Protein AF-A0A354FN36-F1 (afdb_monomer)

Structure (mmCIF, N/CA/C/O backbone):
data_AF-A0A354FN36-F1
#
_entry.id   AF-A0A354FN36-F1
#
loop_
_atom_site.group_PDB
_atom_site.id
_atom_site.type_symbol
_atom_site.label_atom_id
_atom_site.label_alt_id
_atom_site.label_comp_id
_atom_site.label_asym_id
_atom_site.label_entity_id
_atom_site.label_seq_id
_atom_site.pdbx_PDB_ins_code
_atom_site.Cartn_x
_atom_site.Cartn_y
_atom_site.Cartn_z
_atom_site.occupancy
_atom_site.B_iso_or_equiv
_atom_site.auth_seq_id
_atom_site.auth_comp_id
_atom_site.auth_asym_id
_atom_site.auth_atom_id
_atom_site.pdbx_PDB_model_num
ATOM 1 N N . ALA A 1 1 ? 7.757 -27.276 -6.627 1.00 85.56 1 ALA A N 1
ATOM 2 C CA . ALA A 1 1 ? 8.085 -25.846 -6.837 1.00 85.56 1 ALA A CA 1
ATOM 3 C C . ALA A 1 1 ? 7.088 -24.921 -6.130 1.00 85.56 1 ALA A C 1
ATOM 5 O O . ALA A 1 1 ? 7.433 -24.417 -5.073 1.00 85.56 1 ALA A O 1
ATOM 6 N N . PHE A 1 2 ? 5.857 -24.723 -6.632 1.00 94.12 2 PHE A N 1
ATOM 7 C CA . PHE A 1 2 ? 4.863 -23.873 -5.944 1.00 94.12 2 PHE A CA 1
ATOM 8 C C . PHE A 1 2 ? 4.360 -24.476 -4.624 1.00 94.12 2 PHE A C 1
ATOM 10 O O . PHE A 1 2 ? 4.361 -23.793 -3.610 1.00 94.12 2 PHE A O 1
ATOM 17 N N . ALA A 1 3 ? 3.989 -25.762 -4.618 1.00 96.44 3 ALA A N 1
ATOM 18 C CA . ALA A 1 3 ? 3.507 -26.437 -3.410 1.00 96.44 3 ALA A CA 1
ATOM 19 C C . ALA A 1 3 ? 4.526 -26.378 -2.257 1.00 96.44 3 ALA A C 1
ATOM 21 O O . ALA A 1 3 ? 4.152 -26.105 -1.121 1.00 96.44 3 ALA A O 1
ATOM 22 N N . ASP A 1 4 ? 5.815 -26.556 -2.558 1.00 97.25 4 ASP A N 1
ATOM 23 C CA . ASP A 1 4 ? 6.883 -26.488 -1.554 1.00 97.25 4 ASP A CA 1
ATOM 24 C C . ASP A 1 4 ? 7.043 -25.067 -0.992 1.00 97.25 4 ASP A C 1
ATOM 26 O O . ASP A 1 4 ? 7.193 -24.895 0.218 1.00 97.25 4 ASP A O 1
ATOM 30 N N . ALA A 1 5 ? 6.968 -24.046 -1.856 1.00 96.38 5 ALA A N 1
ATOM 31 C CA . ALA A 1 5 ? 7.018 -22.641 -1.451 1.00 96.38 5 ALA A CA 1
ATOM 32 C C . ALA A 1 5 ? 5.793 -22.244 -0.612 1.00 96.38 5 ALA A C 1
ATOM 34 O O . ALA A 1 5 ? 5.939 -21.580 0.411 1.00 96.38 5 ALA A O 1
ATOM 35 N N . LEU A 1 6 ? 4.601 -22.709 -0.997 1.00 97.19 6 LEU A N 1
ATOM 36 C CA . LEU A 1 6 ? 3.367 -22.503 -0.245 1.00 97.19 6 LEU A CA 1
ATOM 37 C C . LEU A 1 6 ? 3.481 -23.104 1.159 1.00 97.19 6 LEU A C 1
ATOM 39 O O . LEU A 1 6 ? 3.230 -22.420 2.144 1.00 97.19 6 LEU A O 1
ATOM 43 N N . GLN A 1 7 ? 3.927 -24.357 1.263 1.00 97.25 7 GLN A N 1
ATOM 44 C CA . GLN A 1 7 ? 4.140 -25.008 2.556 1.00 97.25 7 GLN A CA 1
ATOM 45 C C . GLN A 1 7 ? 5.198 -24.290 3.400 1.00 97.25 7 GLN A C 1
ATOM 47 O O . GLN A 1 7 ? 5.064 -24.223 4.620 1.00 97.25 7 GLN A O 1
ATOM 52 N N . ALA A 1 8 ? 6.258 -23.763 2.778 1.00 97.19 8 ALA A N 1
ATOM 53 C CA . ALA A 1 8 ? 7.258 -22.967 3.481 1.00 97.19 8 ALA A CA 1
ATOM 54 C C . ALA A 1 8 ? 6.648 -21.683 4.066 1.00 97.19 8 ALA A C 1
ATOM 56 O O . ALA A 1 8 ? 6.815 -21.447 5.260 1.00 97.19 8 ALA A O 1
ATOM 57 N N . ALA A 1 9 ? 5.870 -20.933 3.277 1.00 96.69 9 ALA A N 1
ATOM 58 C CA . ALA A 1 9 ? 5.180 -19.726 3.732 1.00 96.69 9 ALA A CA 1
ATOM 59 C C . ALA A 1 9 ? 4.163 -20.016 4.852 1.00 96.69 9 ALA A C 1
ATOM 61 O O . ALA A 1 9 ? 4.117 -19.296 5.844 1.00 96.69 9 ALA A O 1
ATOM 62 N N . GLN A 1 10 ? 3.396 -21.108 4.749 1.00 97.88 10 GLN A N 1
ATOM 63 C CA . GLN A 1 10 ? 2.454 -21.523 5.798 1.00 97.88 10 GLN A CA 1
ATOM 64 C C . GLN A 1 10 ? 3.168 -21.857 7.117 1.00 97.88 10 GLN A C 1
ATOM 66 O O . GLN A 1 10 ? 2.691 -21.484 8.189 1.00 97.88 10 GLN A O 1
ATOM 71 N N . ARG A 1 11 ? 4.319 -22.547 7.053 1.00 98.00 11 ARG A N 1
ATOM 72 C CA . ARG A 1 11 ? 5.139 -22.844 8.240 1.00 98.00 11 ARG A CA 1
ATOM 73 C C . ARG A 1 11 ? 5.702 -21.575 8.873 1.00 98.00 11 ARG A C 1
ATOM 75 O O . ARG A 1 11 ? 5.689 -21.465 10.094 1.00 98.00 11 ARG A O 1
ATOM 82 N N . GLU A 1 12 ? 6.184 -20.640 8.059 1.00 96.56 12 GLU A N 1
ATOM 83 C CA . GLU A 1 12 ? 6.696 -19.351 8.531 1.00 96.56 12 GLU A CA 1
ATOM 84 C C . GLU A 1 12 ? 5.594 -18.521 9.196 1.00 96.56 12 GLU A C 1
ATOM 86 O O . GLU A 1 12 ? 5.783 -18.060 10.319 1.00 96.56 12 GLU A O 1
ATOM 91 N N . GLY A 1 13 ? 4.415 -18.426 8.571 1.00 96.88 13 GLY A N 1
ATOM 92 C CA . GLY A 1 13 ? 3.258 -17.736 9.142 1.00 96.88 13 GLY A CA 1
ATOM 93 C C . GLY A 1 13 ? 2.832 -18.321 10.491 1.00 96.88 13 GLY A C 1
ATOM 94 O O . GLY A 1 13 ? 2.695 -17.594 11.477 1.00 96.88 13 GLY A O 1
ATOM 95 N N . ALA A 1 14 ? 2.727 -19.652 10.574 1.00 97.25 14 ALA A N 1
ATOM 96 C CA . ALA A 1 14 ? 2.396 -20.340 11.819 1.00 97.25 14 ALA A CA 1
ATOM 97 C C . ALA A 1 14 ? 3.442 -20.098 12.921 1.00 97.25 14 ALA A C 1
ATOM 99 O O . ALA A 1 14 ? 3.077 -19.909 14.079 1.00 97.25 14 ALA A O 1
ATOM 100 N N . ALA A 1 15 ? 4.732 -20.081 12.576 1.00 97.56 15 ALA A N 1
ATOM 101 C CA . ALA A 1 15 ? 5.810 -19.871 13.539 1.00 97.56 15 ALA A CA 1
ATOM 102 C C . ALA A 1 15 ? 5.927 -18.411 14.011 1.00 97.56 15 ALA A C 1
ATOM 104 O O . ALA A 1 15 ? 6.182 -18.178 15.190 1.00 97.56 15 ALA A O 1
ATOM 105 N N . ALA A 1 16 ? 5.755 -17.437 13.112 1.00 95.94 16 ALA A N 1
ATOM 106 C CA . ALA A 1 16 ? 5.944 -16.017 13.408 1.00 95.94 16 ALA A CA 1
ATOM 107 C C . ALA A 1 16 ? 4.686 -15.338 13.975 1.00 95.94 16 ALA A C 1
ATOM 109 O O . ALA A 1 16 ? 4.800 -14.447 14.815 1.00 95.94 16 ALA A O 1
ATOM 110 N N . PHE A 1 17 ? 3.495 -15.762 13.537 1.00 95.12 17 PHE A N 1
ATOM 111 C CA . PHE A 1 17 ? 2.221 -15.101 13.850 1.00 95.12 17 PHE A CA 1
ATOM 112 C C . PHE A 1 17 ? 1.185 -16.029 14.502 1.00 95.12 17 PHE A C 1
ATOM 114 O O . PHE A 1 17 ? 0.098 -15.577 14.852 1.00 95.12 17 PHE A O 1
ATOM 121 N N . GLY A 1 18 ? 1.491 -17.321 14.667 1.00 96.94 18 GLY A N 1
ATOM 122 C CA . GLY A 1 18 ? 0.551 -18.311 15.207 1.00 96.94 18 GLY A CA 1
ATOM 123 C C . GLY A 1 18 ? -0.537 -18.751 14.219 1.00 96.94 18 GLY A C 1
ATOM 124 O O . GLY A 1 18 ? -1.429 -19.508 14.600 1.00 96.94 18 GLY A O 1
ATOM 125 N N . ASP A 1 19 ? -0.471 -18.305 12.960 1.00 96.38 19 ASP A N 1
ATOM 126 C CA . ASP A 1 19 ? -1.466 -18.581 11.923 1.00 96.38 19 ASP A CA 1
ATOM 127 C C . ASP A 1 19 ? -0.798 -18.820 10.560 1.00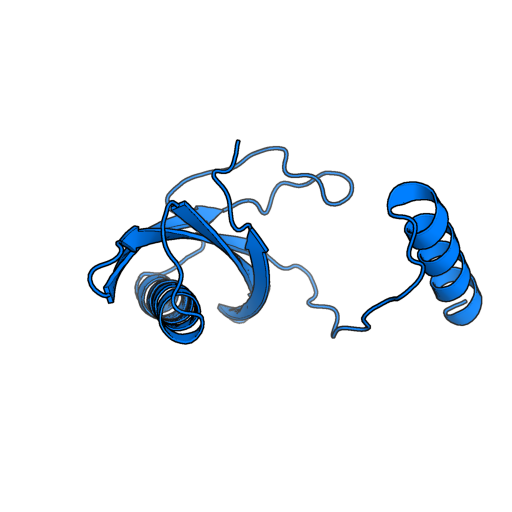 96.38 19 ASP A C 1
ATOM 129 O O . ASP A 1 19 ? -0.087 -17.968 10.037 1.00 96.38 19 ASP A O 1
ATOM 133 N N . GLY A 1 20 ? -1.026 -20.003 9.985 1.00 96.06 20 GLY A N 1
ATOM 134 C CA . GLY A 1 20 ? -0.461 -20.416 8.698 1.00 96.06 20 GLY A CA 1
ATOM 135 C C . GLY A 1 20 ? -1.344 -20.104 7.488 1.00 96.06 20 GLY A C 1
ATOM 136 O O . GLY A 1 20 ? -1.076 -20.623 6.405 1.00 96.06 20 GLY A O 1
ATOM 137 N N . ARG A 1 21 ? -2.433 -19.339 7.638 1.00 97.19 21 ARG A N 1
ATOM 138 C CA . ARG A 1 21 ? -3.255 -18.910 6.497 1.00 97.19 21 ARG A CA 1
ATOM 139 C C . ARG A 1 21 ? -2.444 -18.017 5.559 1.00 97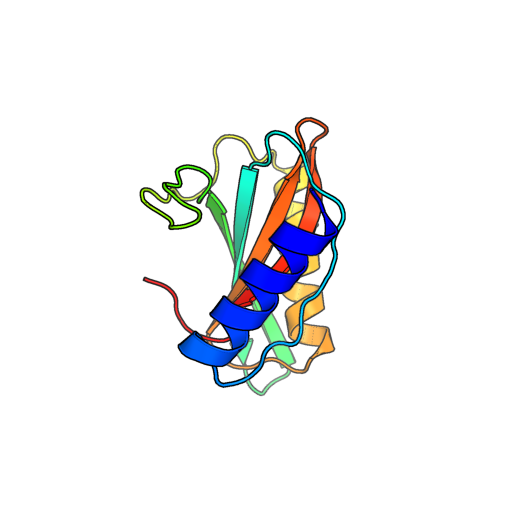.19 21 ARG A C 1
ATOM 141 O O . ARG A 1 21 ? -1.660 -17.180 5.986 1.00 97.19 21 ARG A O 1
ATOM 148 N N . VAL A 1 22 ? -2.663 -18.197 4.261 1.00 96.44 22 VAL A N 1
ATOM 149 C CA . VAL A 1 22 ? -1.940 -17.503 3.190 1.00 96.44 22 VAL A CA 1
ATOM 150 C C . VAL A 1 22 ? -2.933 -16.966 2.169 1.00 96.44 22 VAL A C 1
ATOM 152 O O . VAL A 1 22 ? -3.888 -17.656 1.805 1.00 96.44 22 VAL A O 1
ATOM 155 N N . LEU A 1 23 ? -2.699 -15.738 1.711 1.00 95.69 23 LEU A N 1
ATOM 156 C CA . LEU A 1 23 ? -3.403 -15.124 0.590 1.00 95.69 23 LEU A CA 1
ATOM 157 C C . LEU A 1 23 ? -2.559 -15.303 -0.679 1.00 95.69 23 LEU A C 1
ATOM 159 O O . LEU A 1 23 ? -1.334 -15.213 -0.631 1.00 95.69 23 LEU A O 1
ATOM 163 N N . LEU A 1 24 ? -3.212 -15.576 -1.809 1.00 94.88 24 LEU A N 1
ATOM 164 C CA . LEU A 1 24 ? -2.569 -15.587 -3.122 1.00 94.88 24 LEU A CA 1
ATOM 165 C C . LEU A 1 24 ? -3.030 -14.371 -3.909 1.00 94.88 24 LEU A C 1
ATOM 167 O O . LEU A 1 24 ? -4.226 -14.179 -4.117 1.00 94.88 24 LEU A O 1
ATOM 171 N N . GLU A 1 25 ? -2.067 -13.593 -4.382 1.00 95.25 25 GLU A N 1
ATOM 172 C CA . GLU A 1 25 ? -2.307 -12.368 -5.131 1.00 95.25 25 GLU A CA 1
ATOM 173 C C . GLU A 1 25 ? -1.607 -12.417 -6.485 1.00 95.25 25 GLU A C 1
ATOM 175 O O . GLU A 1 25 ? -0.680 -13.199 -6.724 1.00 95.25 25 GLU A O 1
ATOM 180 N N . ARG A 1 26 ? -2.055 -11.557 -7.399 1.00 93.12 26 ARG A N 1
ATOM 181 C CA . ARG A 1 26 ? -1.363 -11.355 -8.668 1.00 93.12 26 ARG A CA 1
ATOM 182 C C . ARG A 1 26 ? -0.015 -10.684 -8.401 1.00 93.12 26 ARG A C 1
ATOM 184 O O . ARG A 1 26 ? 0.042 -9.620 -7.798 1.00 93.12 26 ARG A O 1
ATOM 191 N N . TYR A 1 27 ? 1.056 -11.253 -8.946 1.00 94.38 27 TYR A N 1
ATOM 192 C CA . TYR A 1 27 ? 2.377 -10.632 -8.901 1.00 94.38 27 TYR A CA 1
ATOM 193 C C . TYR A 1 27 ? 2.456 -9.425 -9.853 1.00 94.38 27 TYR A C 1
ATOM 195 O O . TYR A 1 27 ? 2.289 -9.575 -11.067 1.00 94.38 27 TYR A O 1
ATOM 203 N N . VAL A 1 28 ? 2.727 -8.236 -9.306 1.00 94.88 28 VAL A N 1
ATOM 204 C CA . VAL A 1 28 ? 3.027 -7.016 -10.072 1.00 94.88 28 VAL A CA 1
ATOM 205 C C . VAL A 1 28 ? 4.537 -6.956 -10.291 1.00 94.88 28 VAL A C 1
ATOM 207 O O . VAL A 1 28 ? 5.302 -6.881 -9.334 1.00 94.88 28 VAL A O 1
ATOM 210 N N . ALA A 1 29 ? 4.982 -7.027 -11.546 1.00 94.62 29 ALA A N 1
ATOM 211 C CA . ALA A 1 29 ? 6.405 -6.998 -11.877 1.00 94.62 29 ALA A CA 1
ATOM 212 C C . ALA A 1 29 ? 6.954 -5.563 -11.848 1.00 94.62 29 ALA A C 1
ATOM 214 O O . ALA A 1 29 ? 6.318 -4.645 -12.359 1.00 94.62 29 ALA A O 1
ATOM 215 N N . HIS A 1 30 ? 8.158 -5.394 -11.290 1.00 94.38 30 HIS A N 1
ATOM 216 C CA . HIS A 1 30 ? 8.836 -4.098 -11.129 1.00 94.38 30 HIS A CA 1
ATOM 217 C C . HIS A 1 30 ? 7.954 -2.987 -10.515 1.00 94.38 30 HIS A C 1
ATOM 219 O O . HIS A 1 30 ? 7.894 -1.889 -11.076 1.00 94.38 30 HIS A O 1
ATOM 225 N N . PRO A 1 31 ? 7.258 -3.248 -9.389 1.00 96.75 31 PRO A N 1
ATOM 226 C CA . PRO A 1 31 ? 6.342 -2.277 -8.821 1.00 96.75 31 PRO A CA 1
ATOM 227 C C . PRO A 1 31 ? 7.099 -1.153 -8.111 1.00 96.75 31 PRO A C 1
ATOM 229 O O . PRO A 1 31 ? 8.170 -1.360 -7.534 1.00 96.75 31 PRO A O 1
ATOM 232 N N . ARG A 1 32 ? 6.489 0.030 -8.095 1.00 97.56 32 ARG A N 1
ATOM 233 C CA . ARG A 1 32 ? 6.764 1.069 -7.102 1.00 97.56 32 ARG A CA 1
ATOM 234 C C . ARG A 1 32 ? 5.859 0.833 -5.899 1.00 97.56 32 ARG A C 1
ATOM 236 O O . ARG A 1 32 ? 4.676 0.551 -6.075 1.00 97.56 32 ARG A O 1
ATOM 243 N N . HIS A 1 33 ? 6.405 0.946 -4.696 1.00 98.31 33 HIS A N 1
ATOM 244 C CA . HIS A 1 33 ? 5.610 0.917 -3.472 1.00 98.31 33 HIS A CA 1
ATOM 245 C C . HIS A 1 33 ? 5.276 2.364 -3.117 1.00 98.31 33 HIS A C 1
AT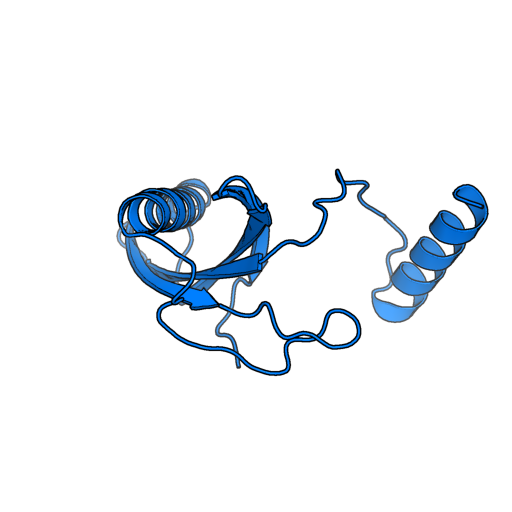OM 247 O O . HIS A 1 33 ? 6.165 3.120 -2.719 1.00 98.31 33 HIS A O 1
ATOM 253 N N . ILE A 1 34 ? 4.011 2.739 -3.299 1.00 98.62 34 ILE A N 1
ATOM 254 C CA . ILE A 1 34 ? 3.505 4.083 -3.023 1.00 98.62 34 ILE A CA 1
ATOM 255 C C . ILE A 1 34 ? 2.469 3.980 -1.919 1.00 98.62 34 ILE A C 1
ATOM 257 O O . ILE A 1 34 ? 1.557 3.164 -1.991 1.00 98.62 34 ILE A O 1
ATOM 261 N N . GLU A 1 35 ? 2.585 4.822 -0.909 1.00 98.69 35 GLU A N 1
ATOM 262 C CA . GLU A 1 35 ? 1.677 4.804 0.228 1.00 98.69 35 GLU A CA 1
ATOM 263 C C . GLU A 1 35 ? 1.114 6.189 0.506 1.00 98.69 35 GLU A C 1
ATOM 265 O O . GLU A 1 35 ? 1.800 7.188 0.328 1.00 98.69 35 GLU A O 1
ATOM 270 N N . VAL A 1 36 ? -0.143 6.265 0.932 1.00 98.81 36 VAL A N 1
ATOM 271 C CA . VAL A 1 36 ? -0.832 7.527 1.206 1.00 98.81 36 VAL A CA 1
ATOM 272 C C . VAL A 1 36 ? -1.118 7.635 2.691 1.00 98.81 36 VAL A C 1
ATOM 274 O O . VAL A 1 36 ? -1.815 6.796 3.269 1.00 98.81 36 VAL A O 1
ATOM 277 N N . GLN A 1 37 ? -0.630 8.711 3.301 1.00 98.88 37 GLN A N 1
ATOM 278 C CA . GLN A 1 37 ? -0.977 9.049 4.672 1.00 98.88 37 GLN A CA 1
ATOM 279 C C . GLN A 1 37 ? -2.406 9.578 4.715 1.00 98.88 37 GLN A C 1
ATOM 281 O O . GLN A 1 37 ? -2.720 10.544 4.021 1.00 98.88 37 GLN A O 1
ATOM 286 N N . ILE A 1 38 ? -3.242 9.018 5.585 1.00 98.75 38 ILE A N 1
ATOM 287 C CA . ILE A 1 38 ? -4.563 9.565 5.895 1.00 98.75 38 ILE A CA 1
ATOM 288 C C . ILE A 1 38 ? -4.658 9.979 7.363 1.00 98.75 38 ILE A C 1
ATOM 290 O O . ILE A 1 38 ? -4.033 9.375 8.240 1.00 98.75 38 ILE A O 1
ATOM 294 N N . LEU A 1 39 ? -5.451 11.016 7.623 1.00 98.75 39 LEU A N 1
ATOM 295 C CA . LEU A 1 39 ? -5.912 11.404 8.953 1.00 98.75 39 LEU A CA 1
ATOM 296 C C . LEU A 1 39 ? -7.434 11.452 8.933 1.00 98.75 39 LEU A C 1
ATOM 298 O O . LEU A 1 39 ? -8.020 12.095 8.059 1.00 98.75 39 LEU A O 1
ATOM 302 N N . ALA A 1 40 ? -8.057 10.789 9.900 1.00 98.62 40 ALA A N 1
ATOM 303 C CA . ALA A 1 40 ? -9.501 10.789 10.055 1.00 98.62 40 ALA A CA 1
ATOM 304 C C . ALA A 1 40 ? -9.916 11.130 11.488 1.00 98.62 40 ALA A C 1
ATOM 306 O O . ALA A 1 40 ? -9.250 10.743 12.452 1.00 98.62 40 ALA A O 1
ATOM 307 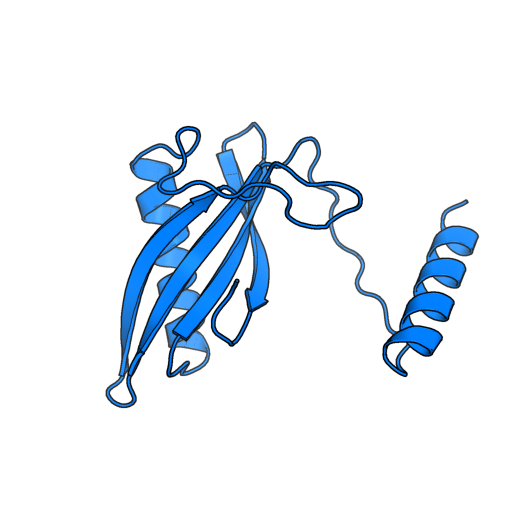N N . ASP A 1 41 ? -11.023 11.851 11.631 1.00 98.25 41 ASP A N 1
ATOM 308 C CA . ASP A 1 41 ? -11.592 12.213 12.927 1.00 98.25 41 ASP A CA 1
ATOM 309 C C . ASP A 1 41 ? -12.894 11.453 13.217 1.00 98.25 41 ASP A C 1
ATOM 311 O O . ASP A 1 41 ? -13.419 10.708 12.391 1.00 98.25 41 ASP A O 1
ATOM 315 N N . GLN A 1 42 ? -13.433 11.647 14.420 1.00 97.75 42 GLN A N 1
ATOM 316 C CA . GLN A 1 42 ? -14.696 11.035 14.843 1.00 97.75 42 GLN A CA 1
ATOM 317 C C . GLN A 1 42 ? -15.938 11.756 14.288 1.00 97.75 42 GLN A C 1
ATOM 319 O O . GLN A 1 42 ? -17.063 11.355 14.579 1.00 97.75 42 GLN A O 1
ATOM 324 N N . HIS A 1 43 ? -15.756 12.817 13.499 1.00 97.12 43 HIS A N 1
ATOM 325 C CA . HIS A 1 43 ? -16.826 13.611 12.895 1.00 97.12 43 HIS A CA 1
ATOM 326 C C . HIS A 1 43 ? -17.062 13.248 11.420 1.00 97.12 43 HIS A C 1
ATOM 328 O O . HIS A 1 43 ? -17.879 13.881 10.754 1.00 97.12 43 HIS A O 1
ATOM 334 N N . GLY A 1 44 ? -16.378 12.215 10.915 1.00 93.12 44 GLY A N 1
ATOM 335 C CA . GLY A 1 44 ? -16.507 11.736 9.540 1.00 93.12 44 GLY A CA 1
ATOM 336 C C . GLY A 1 44 ? -15.602 12.462 8.543 1.00 93.12 44 GLY A C 1
ATOM 337 O O . GLY A 1 44 ? -15.732 12.249 7.333 1.00 93.12 44 GLY A O 1
ATOM 338 N N . ASN A 1 45 ? -14.674 13.300 9.015 1.00 98.00 45 ASN A N 1
ATOM 339 C CA . ASN A 1 45 ? -13.672 13.906 8.151 1.00 98.00 45 ASN A CA 1
ATOM 340 C C . ASN A 1 45 ? -12.542 12.910 7.897 1.00 98.00 45 ASN A C 1
ATOM 342 O O . ASN A 1 45 ? -12.079 12.203 8.791 1.00 98.00 45 ASN A O 1
ATOM 346 N N . THR A 1 46 ? -12.065 12.869 6.658 1.00 98.56 46 THR A N 1
ATOM 347 C CA . THR A 1 46 ? -10.872 12.114 6.273 1.00 98.56 46 THR A CA 1
ATOM 348 C C . THR A 1 46 ? -10.145 12.909 5.208 1.00 98.56 46 THR A C 1
ATOM 350 O O . THR A 1 46 ? -10.743 13.260 4.188 1.00 98.56 46 THR A O 1
ATOM 353 N N . LEU A 1 47 ? -8.871 13.189 5.454 1.00 98.44 47 LEU A N 1
ATOM 354 C CA . LEU A 1 47 ? -7.977 13.873 4.527 1.00 98.44 47 LEU A CA 1
ATOM 355 C C . LEU A 1 47 ? -6.724 13.036 4.297 1.00 98.44 47 LEU A C 1
ATOM 357 O O . LEU A 1 47 ? -6.398 12.164 5.105 1.00 98.44 47 LEU A O 1
ATOM 361 N N . HIS A 1 48 ? -6.021 13.320 3.206 1.00 98.62 48 HIS A N 1
ATOM 362 C CA . HIS A 1 48 ? -4.703 12.756 2.951 1.00 98.62 48 HIS A CA 1
ATOM 363 C C . HIS A 1 48 ? -3.608 13.797 3.200 1.00 98.62 48 HIS A C 1
ATOM 365 O O . HIS A 1 48 ? -3.825 14.995 3.021 1.00 98.62 48 HIS A O 1
ATOM 371 N N . LEU A 1 49 ? -2.418 13.330 3.567 1.00 98.44 49 LEU A N 1
ATOM 372 C CA . LEU A 1 49 ? -1.191 14.128 3.650 1.00 98.44 49 LEU A CA 1
ATOM 373 C C . LEU A 1 49 ? -0.215 13.687 2.553 1.00 98.44 49 LEU A C 1
ATOM 375 O O . LEU A 1 49 ? 0.939 13.374 2.822 1.00 98.44 49 LEU A O 1
ATOM 379 N N . PHE A 1 50 ? -0.729 13.660 1.320 1.00 98.31 50 PHE A N 1
ATOM 380 C CA . PHE A 1 50 ? -0.031 13.184 0.115 1.00 98.31 50 PHE A CA 1
ATOM 381 C C . PHE A 1 50 ? 0.503 11.745 0.231 1.00 98.31 50 PHE A C 1
ATOM 383 O O . PHE A 1 50 ? 0.103 10.978 1.112 1.00 98.31 50 PHE A O 1
ATOM 390 N N . GLU A 1 51 ? 1.331 11.360 -0.735 1.00 98.56 51 GLU A N 1
ATOM 391 C CA . GLU A 1 51 ? 1.968 10.058 -0.830 1.00 98.56 51 GLU A CA 1
ATOM 392 C C . GLU A 1 51 ? 3.444 10.070 -0.410 1.00 98.56 51 GLU A C 1
ATOM 394 O O . GLU A 1 51 ? 4.119 11.102 -0.446 1.00 98.56 51 GLU A O 1
ATOM 399 N N . ARG A 1 52 ? 3.956 8.884 -0.083 1.00 98.69 52 ARG A N 1
ATOM 400 C CA . ARG A 1 52 ? 5.379 8.578 0.063 1.00 98.69 52 ARG A CA 1
ATOM 401 C C . ARG A 1 52 ? 5.771 7.474 -0.907 1.00 98.69 52 ARG A C 1
ATOM 403 O O . ARG A 1 52 ? 4.983 6.568 -1.188 1.00 98.69 52 ARG A O 1
ATOM 410 N N . GLU A 1 53 ? 6.994 7.545 -1.411 1.00 98.12 53 GLU A N 1
ATOM 411 C CA . GLU A 1 53 ? 7.609 6.480 -2.192 1.00 98.12 53 GLU A CA 1
ATOM 412 C C . GLU A 1 53 ? 8.546 5.657 -1.310 1.00 98.12 53 GLU A C 1
ATOM 414 O O . GLU A 1 53 ? 9.542 6.158 -0.799 1.00 98.12 53 GLU A O 1
ATOM 419 N N . CYS A 1 54 ? 8.234 4.370 -1.176 1.00 98.06 54 CYS A N 1
ATOM 420 C CA . CYS A 1 54 ? 8.944 3.418 -0.320 1.00 98.06 54 CYS A CA 1
ATOM 421 C C . CYS A 1 54 ? 9.494 2.236 -1.131 1.00 98.06 54 CYS A C 1
ATOM 423 O O . CYS A 1 54 ? 9.610 1.114 -0.634 1.00 98.06 54 CYS A O 1
ATOM 425 N N . SER A 1 55 ? 9.769 2.459 -2.419 1.00 97.50 55 SER A N 1
ATOM 426 C CA . SER A 1 55 ? 10.168 1.417 -3.376 1.00 97.50 55 SER A CA 1
ATOM 427 C C . SER A 1 55 ? 11.561 0.841 -3.102 1.00 97.50 55 SER A C 1
ATOM 429 O O . SER A 1 55 ? 11.858 -0.284 -3.507 1.00 97.50 55 SER A O 1
ATOM 431 N N . LEU A 1 56 ? 12.435 1.597 -2.430 1.00 96.88 56 LEU A N 1
ATOM 432 C CA . LEU A 1 56 ? 13.786 1.159 -2.092 1.00 96.88 56 LEU A CA 1
ATOM 433 C C . LEU A 1 56 ? 13.745 0.225 -0.883 1.00 96.88 56 LEU A C 1
ATOM 435 O O . LEU A 1 56 ? 13.770 0.644 0.275 1.00 96.88 56 LEU A O 1
ATOM 439 N N . GLN A 1 57 ? 13.678 -1.070 -1.187 1.00 96.94 57 GLN A N 1
ATOM 440 C CA . GLN A 1 57 ? 13.500 -2.128 -0.203 1.00 96.94 57 GLN A CA 1
ATOM 441 C C . GLN A 1 57 ? 14.592 -3.188 -0.300 1.00 96.94 57 GLN A C 1
ATOM 443 O O . GLN A 1 57 ? 15.086 -3.516 -1.381 1.00 96.94 57 GLN A O 1
ATOM 448 N N . ARG A 1 58 ? 14.916 -3.806 0.835 1.00 96.69 58 ARG A N 1
ATOM 449 C CA . ARG A 1 58 ? 15.767 -4.998 0.897 1.00 96.69 58 ARG A CA 1
ATOM 450 C C . ARG A 1 58 ? 15.005 -6.101 1.614 1.00 96.69 58 ARG A C 1
ATOM 452 O O . ARG A 1 58 ? 14.655 -5.935 2.771 1.00 96.69 58 ARG A O 1
ATOM 459 N N . ARG A 1 59 ? 14.777 -7.235 0.938 1.00 93.06 59 ARG A N 1
ATOM 460 C CA . ARG A 1 59 ? 13.973 -8.355 1.477 1.00 93.06 59 ARG A CA 1
ATOM 461 C C . ARG A 1 59 ? 12.611 -7.886 2.016 1.00 93.06 59 ARG A C 1
ATOM 463 O O . ARG A 1 59 ? 12.262 -8.185 3.151 1.00 93.06 59 ARG A O 1
ATOM 470 N N . GLN A 1 60 ? 11.887 -7.112 1.201 1.00 91.19 60 GLN A N 1
ATOM 471 C CA . GLN A 1 60 ? 10.542 -6.615 1.524 1.00 91.19 60 GLN A CA 1
ATOM 472 C C . GLN A 1 60 ? 10.484 -5.712 2.775 1.00 91.19 60 GLN A C 1
ATOM 474 O O . GLN A 1 60 ? 9.431 -5.543 3.377 1.00 91.19 60 GLN A O 1
ATOM 479 N N . GLN A 1 61 ? 11.612 -5.111 3.165 1.00 95.25 61 GLN A N 1
ATOM 480 C CA . GLN A 1 61 ? 11.687 -4.106 4.226 1.00 95.25 61 GLN A CA 1
ATOM 481 C C . GLN A 1 61 ? 12.084 -2.763 3.625 1.00 95.25 61 GLN A C 1
ATOM 483 O O . GLN A 1 61 ? 13.024 -2.712 2.825 1.00 95.25 61 GLN A O 1
ATOM 488 N N . LYS A 1 62 ? 11.370 -1.697 4.003 1.00 96.38 62 LYS A N 1
ATOM 489 C CA . LYS A 1 62 ? 11.655 -0.321 3.576 1.00 96.38 62 LYS A CA 1
ATOM 490 C C . LYS A 1 62 ? 13.014 0.117 4.139 1.00 96.38 62 LYS A C 1
ATOM 492 O O . LYS A 1 62 ? 13.330 -0.161 5.294 1.00 96.38 62 LYS A O 1
ATOM 497 N N . VAL A 1 63 ? 13.858 0.667 3.267 1.00 97.69 63 VAL A N 1
ATOM 498 C CA . VAL A 1 63 ? 15.225 1.119 3.597 1.00 97.69 63 VAL A CA 1
ATOM 499 C C . VAL A 1 63 ? 15.363 2.624 3.406 1.00 97.69 63 VAL A C 1
ATOM 501 O O . VAL A 1 63 ? 16.163 3.257 4.091 1.00 97.69 63 VAL A O 1
ATOM 504 N N . TRP A 1 64 ? 14.634 3.173 2.437 1.00 97.19 64 TRP A N 1
ATOM 505 C CA . TRP A 1 64 ? 14.610 4.593 2.140 1.00 97.19 64 TRP A CA 1
ATOM 506 C C . TRP A 1 64 ? 13.218 4.988 1.668 1.00 97.19 64 TRP A C 1
ATOM 508 O O . TRP A 1 64 ? 12.658 4.353 0.766 1.00 97.19 64 TRP A O 1
ATOM 518 N N . GLU A 1 65 ? 12.702 6.062 2.252 1.00 98.06 65 GLU A N 1
ATOM 519 C CA . GLU A 1 65 ? 11.414 6.650 1.924 1.00 98.06 65 GLU A CA 1
ATOM 520 C C . GLU A 1 65 ? 11.583 8.123 1.530 1.00 98.06 65 GLU A C 1
ATOM 522 O O . GLU A 1 65 ? 12.354 8.865 2.140 1.00 98.06 65 GLU A O 1
ATOM 527 N N . GLU A 1 66 ? 10.848 8.564 0.511 1.00 97.69 66 GLU A N 1
ATOM 528 C CA . GLU A 1 66 ? 10.825 9.966 0.080 1.00 97.69 66 GLU A CA 1
ATOM 529 C C . GLU A 1 66 ? 9.397 10.490 -0.089 1.00 97.69 66 GLU A C 1
ATOM 531 O O . GLU A 1 66 ? 8.462 9.727 -0.339 1.00 97.69 66 GLU A O 1
ATOM 536 N N . ALA A 1 67 ? 9.223 11.804 0.071 1.00 97.62 67 ALA A N 1
ATOM 537 C CA . ALA A 1 67 ? 7.929 12.466 -0.031 1.00 97.62 67 ALA A CA 1
ATOM 538 C C . ALA A 1 67 ? 8.077 13.898 -0.585 1.00 97.62 67 ALA A C 1
ATOM 540 O O . ALA A 1 67 ? 8.900 14.656 -0.061 1.00 97.62 67 ALA A O 1
ATOM 541 N N . PRO A 1 68 ? 7.261 14.314 -1.574 1.00 96.62 68 PRO A N 1
ATOM 542 C CA . PRO A 1 68 ? 6.401 13.473 -2.416 1.00 96.62 68 PRO A CA 1
ATOM 543 C C . PRO A 1 68 ? 7.226 12.604 -3.384 1.00 96.62 68 PRO A C 1
ATOM 545 O O . PRO A 1 68 ? 8.425 12.816 -3.553 1.00 96.62 68 PRO A O 1
ATOM 548 N N . SER A 1 69 ? 6.581 11.641 -4.043 1.00 96.88 69 SER A N 1
ATOM 549 C CA . SER A 1 69 ? 7.235 10.788 -5.044 1.00 96.88 69 SER A CA 1
ATOM 550 C C . SER A 1 69 ? 7.530 11.560 -6.332 1.00 96.88 69 SER A C 1
ATOM 552 O O . SER A 1 69 ? 6.648 12.225 -6.882 1.00 96.88 69 SER A O 1
ATOM 554 N N . VAL A 1 70 ? 8.740 11.397 -6.882 1.00 95.19 70 VAL A N 1
ATOM 555 C CA . VAL A 1 70 ? 9.099 11.940 -8.210 1.00 95.19 70 VAL A CA 1
ATOM 556 C C . VAL A 1 70 ? 8.522 11.121 -9.371 1.00 95.19 70 VAL A C 1
ATOM 558 O O . VAL A 1 70 ? 8.425 11.608 -10.497 1.00 95.19 70 VAL A O 1
ATOM 561 N N . PHE A 1 71 ? 8.146 9.864 -9.122 1.00 95.56 71 PHE A N 1
ATOM 562 C CA . PHE A 1 71 ? 7.528 8.985 -10.114 1.00 95.56 71 PHE A CA 1
ATOM 563 C C . PHE A 1 71 ? 6.040 9.309 -10.320 1.00 95.56 71 PHE A C 1
ATOM 565 O O . PHE A 1 71 ? 5.520 9.230 -11.444 1.00 95.56 71 PHE A O 1
ATOM 572 N N . VAL A 1 72 ? 5.355 9.681 -9.238 1.00 97.44 72 VAL A N 1
ATOM 573 C CA . VAL A 1 72 ? 3.917 9.956 -9.228 1.00 97.44 72 VAL A CA 1
ATOM 574 C C . VAL A 1 72 ? 3.617 11.298 -9.907 1.00 97.44 72 VAL A C 1
ATOM 576 O O . VAL A 1 72 ? 4.024 12.365 -9.447 1.00 97.44 72 VAL A O 1
ATOM 579 N N . THR A 1 73 ? 2.877 11.235 -11.018 1.00 97.94 73 THR A N 1
ATOM 580 C CA . THR A 1 73 ? 2.316 12.408 -11.712 1.00 97.94 73 THR A CA 1
ATOM 581 C C . THR A 1 73 ? 1.134 12.983 -10.945 1.00 97.94 73 THR A C 1
ATOM 583 O O . THR A 1 73 ? 0.513 12.276 -10.160 1.00 97.94 73 THR A O 1
ATOM 586 N N . ASP A 1 74 ? 0.759 14.229 -11.231 1.00 98.00 74 ASP A N 1
ATOM 587 C CA . ASP A 1 74 ? -0.378 14.881 -10.565 1.00 98.00 74 ASP A CA 1
ATOM 588 C C . ASP A 1 74 ? -1.702 14.118 -10.746 1.00 98.00 74 ASP A C 1
ATOM 590 O O . ASP A 1 74 ? -2.409 13.906 -9.766 1.00 98.00 74 ASP A O 1
ATOM 594 N N . ASP A 1 75 ? -1.984 13.602 -11.951 1.00 98.19 75 ASP A N 1
ATOM 595 C CA . ASP A 1 75 ? -3.160 12.745 -12.210 1.00 98.19 75 ASP A CA 1
ATOM 596 C C . ASP A 1 75 ? -3.155 11.468 -11.351 1.00 98.19 75 ASP A C 1
ATOM 598 O O . ASP A 1 75 ? -4.151 11.105 -10.725 1.00 98.19 75 ASP A O 1
ATOM 602 N N . LEU A 1 76 ? -2.003 10.795 -11.269 1.00 98.31 76 LEU A N 1
ATOM 603 C CA . LEU A 1 76 ? -1.875 9.581 -10.468 1.00 98.31 76 LEU A CA 1
ATOM 604 C C . LEU A 1 76 ? -2.004 9.902 -8.976 1.00 98.31 76 LEU A C 1
ATOM 606 O O . LEU A 1 76 ? -2.635 9.138 -8.248 1.00 98.31 76 LEU A O 1
ATOM 610 N N . ARG A 1 77 ? -1.442 11.032 -8.532 1.00 98.44 77 ARG A N 1
ATOM 611 C CA . ARG A 1 77 ? -1.537 11.523 -7.156 1.00 98.44 77 ARG A CA 1
ATOM 612 C C . ARG A 1 77 ? -2.987 11.753 -6.762 1.00 98.44 77 ARG A C 1
ATOM 614 O O . ARG A 1 77 ? -3.404 11.261 -5.724 1.00 98.44 77 ARG A O 1
ATOM 621 N N . GLU A 1 78 ? -3.758 12.437 -7.600 1.00 98.50 78 GLU A N 1
ATOM 622 C CA . GLU A 1 78 ? -5.179 12.673 -7.347 1.00 98.50 78 GLU A CA 1
ATOM 623 C C . GLU A 1 78 ? -5.952 11.352 -7.226 1.00 98.50 78 GLU A C 1
ATOM 625 O O . GLU A 1 78 ? -6.692 11.145 -6.263 1.00 98.50 78 GLU A O 1
ATOM 630 N N . ARG A 1 79 ? -5.726 10.410 -8.151 1.00 98.62 79 ARG A N 1
ATOM 631 C CA . ARG A 1 79 ? -6.396 9.101 -8.141 1.00 98.62 79 ARG A CA 1
ATOM 632 C C . ARG A 1 79 ? -6.046 8.268 -6.903 1.00 98.62 79 ARG A C 1
ATOM 634 O O . ARG A 1 79 ? -6.947 7.715 -6.267 1.00 98.62 79 ARG A O 1
ATOM 641 N N . ILE A 1 80 ? -4.761 8.159 -6.557 1.00 98.62 80 ILE A N 1
ATOM 642 C CA . ILE A 1 80 ? -4.300 7.302 -5.454 1.00 98.62 80 ILE A CA 1
ATOM 643 C C . ILE A 1 80 ? -4.678 7.884 -4.088 1.00 98.62 80 ILE A C 1
ATOM 645 O O . ILE A 1 80 ? -5.108 7.144 -3.200 1.00 98.62 80 ILE A O 1
ATOM 649 N N . THR A 1 81 ? -4.606 9.209 -3.915 1.00 98.81 81 THR A N 1
ATOM 650 C CA . THR A 1 81 ? -5.002 9.834 -2.651 1.00 98.81 81 THR A CA 1
ATOM 651 C C . THR A 1 81 ? -6.514 9.821 -2.463 1.00 98.81 81 THR A C 1
ATOM 653 O O . THR A 1 81 ? -6.981 9.554 -1.353 1.00 98.81 81 THR A O 1
ATOM 656 N N . ALA A 1 82 ? -7.292 10.010 -3.535 1.00 98.75 82 ALA A N 1
ATOM 657 C CA . ALA A 1 82 ? -8.741 9.843 -3.493 1.00 98.75 82 ALA A CA 1
ATOM 658 C C . ALA A 1 82 ? -9.131 8.407 -3.106 1.00 98.75 82 ALA A C 1
ATOM 660 O O . ALA A 1 82 ? -10.007 8.224 -2.257 1.00 98.75 82 ALA A O 1
ATOM 661 N N . ALA A 1 83 ? -8.451 7.394 -3.656 1.00 98.75 83 ALA A N 1
ATOM 662 C CA . ALA A 1 83 ? -8.672 5.993 -3.296 1.00 98.75 83 ALA A CA 1
ATOM 663 C C . ALA A 1 83 ? -8.361 5.716 -1.814 1.00 98.75 83 ALA A C 1
ATOM 665 O O . ALA A 1 83 ? -9.145 5.052 -1.135 1.00 98.75 83 ALA A O 1
ATOM 666 N N . ALA A 1 84 ? -7.269 6.271 -1.281 1.00 98.75 84 ALA A N 1
ATOM 667 C CA . ALA A 1 84 ? -6.909 6.125 0.130 1.00 98.75 84 ALA A CA 1
ATOM 668 C C . ALA A 1 84 ? -7.931 6.777 1.077 1.00 98.75 84 ALA A C 1
ATOM 670 O O . ALA A 1 84 ? -8.342 6.174 2.071 1.00 98.75 84 ALA A O 1
ATOM 671 N N . VAL A 1 85 ? -8.395 7.989 0.752 1.00 98.75 85 VAL A N 1
ATOM 672 C CA . VAL A 1 85 ? -9.452 8.669 1.518 1.00 98.75 85 VAL A CA 1
ATOM 673 C C . VAL A 1 85 ? -10.763 7.885 1.449 1.00 98.75 85 VAL A C 1
ATOM 675 O O . VAL A 1 85 ? -11.441 7.737 2.467 1.00 98.75 85 VAL A O 1
ATOM 678 N N . ALA A 1 86 ? -11.118 7.356 0.275 1.00 98.56 86 ALA A N 1
ATOM 679 C CA . ALA A 1 86 ? -12.304 6.523 0.109 1.00 98.56 86 ALA A CA 1
ATOM 680 C C . ALA A 1 86 ? -12.225 5.245 0.959 1.00 98.56 86 ALA A C 1
ATOM 682 O O . ALA A 1 86 ? -13.206 4.909 1.623 1.00 98.56 86 ALA A O 1
ATOM 683 N N . ALA A 1 87 ? -11.063 4.584 1.010 1.00 98.19 87 ALA A N 1
ATOM 684 C CA . ALA A 1 87 ? -10.838 3.417 1.861 1.00 98.19 87 ALA A CA 1
ATOM 685 C C . ALA A 1 87 ? -11.029 3.750 3.351 1.00 98.19 87 ALA A C 1
ATOM 687 O O . ALA A 1 87 ? -11.783 3.060 4.038 1.00 98.19 87 ALA A O 1
ATOM 688 N N . GLY A 1 88 ? -10.432 4.848 3.833 1.00 98.19 88 GLY A N 1
ATOM 689 C CA . GLY A 1 88 ? -10.602 5.308 5.216 1.00 98.19 88 GLY A CA 1
ATOM 690 C C . GLY A 1 88 ? -12.065 5.597 5.571 1.00 98.19 88 GLY A C 1
ATOM 691 O O . GLY A 1 88 ? -12.557 5.140 6.603 1.00 98.19 88 GLY A O 1
ATOM 692 N N . LYS A 1 89 ? -12.798 6.280 4.684 1.00 98.12 89 LYS A N 1
ATOM 693 C CA . LYS A 1 89 ? -14.230 6.559 4.874 1.00 98.12 89 LYS A CA 1
ATOM 694 C C . LYS A 1 89 ? -15.081 5.288 4.877 1.00 98.12 89 LYS A C 1
ATOM 696 O O . LYS A 1 89 ? -15.976 5.168 5.708 1.00 98.12 89 LYS A O 1
ATOM 701 N N . ALA A 1 90 ? -14.801 4.341 3.981 1.00 97.50 90 ALA A N 1
ATOM 702 C CA . ALA A 1 90 ? -15.582 3.113 3.832 1.00 97.50 90 ALA A CA 1
ATOM 703 C C . ALA A 1 90 ? -15.570 2.233 5.091 1.00 97.50 90 ALA A C 1
ATOM 705 O O . ALA A 1 90 ? -16.553 1.550 5.368 1.00 97.50 90 ALA A O 1
ATOM 706 N N . VAL A 1 91 ? -14.481 2.271 5.864 1.00 96.94 91 VAL A N 1
ATOM 707 C CA . VAL A 1 91 ? -14.337 1.492 7.105 1.00 96.94 91 VAL A CA 1
ATOM 708 C C . VAL A 1 91 ? -14.615 2.306 8.372 1.00 96.94 91 VAL A C 1
ATOM 710 O O . VAL A 1 91 ? -14.432 1.790 9.472 1.00 96.94 91 VAL A O 1
ATOM 713 N N . GLY A 1 92 ? -15.037 3.571 8.245 1.00 97.19 92 GLY A N 1
ATOM 714 C CA . GLY A 1 92 ? -15.230 4.463 9.392 1.00 97.19 92 GLY A CA 1
ATOM 715 C C . GLY A 1 92 ? -13.937 4.692 10.182 1.00 97.19 92 GLY A C 1
ATOM 716 O O . GLY A 1 92 ? -13.952 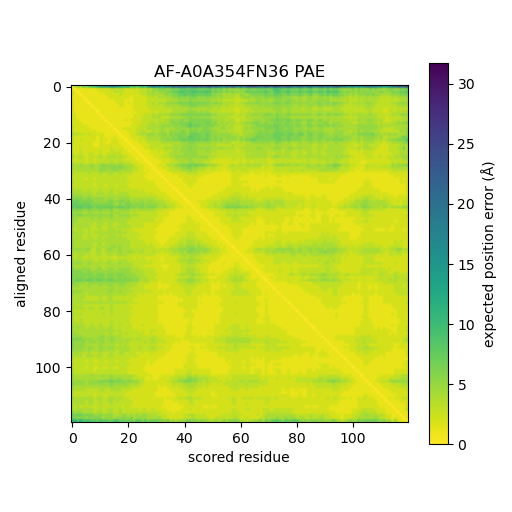4.677 11.412 1.00 97.19 92 GLY A O 1
ATOM 717 N N . TYR A 1 93 ? -12.808 4.830 9.479 1.00 98.31 93 TYR A N 1
ATOM 718 C CA . TYR A 1 93 ? -11.493 4.962 10.096 1.00 98.31 93 TYR A CA 1
ATOM 719 C C . TYR A 1 93 ? -11.393 6.222 10.962 1.00 98.31 93 TYR A C 1
ATOM 721 O O . TYR A 1 93 ? -11.977 7.255 10.644 1.00 98.31 93 TYR A O 1
ATOM 729 N N . THR A 1 94 ? -10.611 6.153 12.040 1.00 98.38 94 THR A N 1
ATOM 730 C CA . THR A 1 94 ? -10.273 7.302 12.891 1.00 98.38 94 THR A CA 1
ATOM 731 C C . THR A 1 94 ? -8.791 7.241 13.255 1.00 98.38 94 THR A C 1
ATOM 733 O O . THR A 1 94 ? -8.210 6.156 13.275 1.00 98.38 94 THR A O 1
ATOM 736 N N . ASN A 1 95 ? -8.192 8.390 13.582 1.0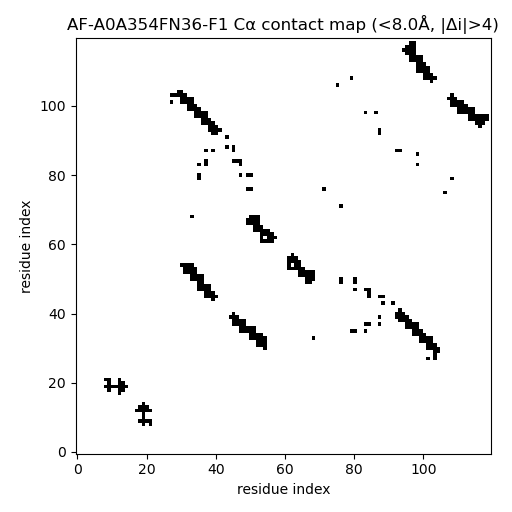0 98.38 95 ASN A N 1
ATOM 737 C CA . ASN A 1 95 ? -6.756 8.558 13.838 1.00 98.38 95 ASN A CA 1
ATOM 738 C C . ASN A 1 95 ? -5.898 8.537 12.548 1.00 98.38 95 ASN A C 1
ATOM 740 O O . ASN A 1 95 ? -6.401 8.764 11.444 1.00 98.38 95 ASN A O 1
ATOM 744 N N . ALA A 1 96 ? -4.584 8.362 12.699 1.00 98.56 96 ALA A N 1
ATOM 745 C CA . ALA A 1 96 ? -3.605 8.302 11.625 1.00 98.56 96 ALA A CA 1
ATOM 746 C C . ALA A 1 96 ? -3.416 6.874 11.112 1.00 98.56 96 ALA A C 1
ATOM 748 O O . ALA A 1 96 ? -3.149 5.960 11.892 1.00 98.56 96 ALA A O 1
ATOM 749 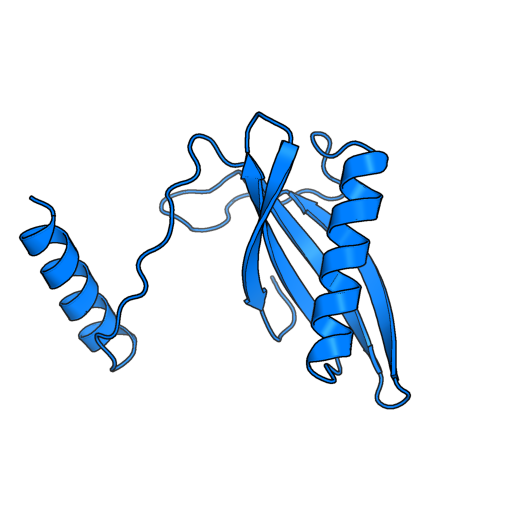N N . GLY A 1 97 ? -3.479 6.720 9.791 1.00 98.56 97 GLY A N 1
ATOM 750 C CA . GLY A 1 97 ? -3.246 5.454 9.107 1.00 98.56 97 GLY A CA 1
ATOM 751 C C . GLY A 1 97 ? -2.574 5.670 7.761 1.00 98.56 97 GLY A C 1
ATOM 752 O O . GLY A 1 97 ? -2.547 6.782 7.236 1.00 98.56 97 GLY A O 1
ATOM 753 N N . THR A 1 98 ? -2.006 4.615 7.200 1.00 98.75 98 THR A N 1
ATOM 754 C CA . THR A 1 98 ? -1.389 4.655 5.872 1.00 98.75 98 THR A CA 1
ATOM 755 C C . THR A 1 98 ? -1.993 3.573 4.994 1.00 98.75 98 THR A C 1
ATOM 757 O O . THR A 1 98 ? -2.094 2.423 5.414 1.00 98.75 98 THR A O 1
ATOM 760 N N . VAL A 1 99 ? -2.415 3.953 3.789 1.00 98.75 99 VAL A N 1
ATOM 761 C CA . VAL A 1 99 ? -2.944 3.039 2.771 1.00 98.75 99 VAL A CA 1
ATOM 762 C C . VAL A 1 99 ? -1.838 2.781 1.757 1.00 98.75 99 VAL A C 1
ATOM 764 O O . VAL A 1 99 ? -1.349 3.723 1.135 1.00 98.75 99 VAL A O 1
ATOM 767 N N . GLU A 1 100 ? -1.425 1.529 1.609 1.00 98.62 100 GLU A N 1
ATOM 768 C CA . GLU A 1 100 ? -0.297 1.132 0.770 1.00 98.62 100 GLU A CA 1
ATOM 769 C C . GLU A 1 100 ? -0.766 0.553 -0.564 1.00 98.62 100 GLU A C 1
ATOM 771 O O . GLU A 1 100 ? -1.728 -0.220 -0.638 1.00 98.62 100 GLU A O 1
ATOM 776 N N . PHE A 1 101 ? -0.051 0.913 -1.626 1.00 98.62 101 PHE A N 1
ATOM 777 C CA . PHE A 1 101 ? -0.332 0.506 -2.990 1.00 98.62 101 PHE A CA 1
ATOM 778 C C . PHE A 1 101 ? 0.934 0.018 -3.695 1.00 98.62 101 PHE A C 1
ATOM 780 O O . PHE A 1 101 ? 2.041 0.525 -3.491 1.00 98.62 101 PHE A O 1
ATOM 787 N N . LEU A 1 102 ? 0.745 -0.925 -4.613 1.00 98.12 102 LEU A N 1
ATOM 788 C CA . LEU A 1 102 ? 1.730 -1.270 -5.630 1.00 98.12 102 LEU A CA 1
ATOM 789 C C . LEU A 1 102 ? 1.348 -0.582 -6.938 1.00 98.12 102 LEU A C 1
ATOM 791 O O . LEU A 1 102 ? 0.226 -0.748 -7.412 1.00 98.12 102 LEU A O 1
ATOM 795 N N . VAL A 1 103 ? 2.278 0.163 -7.533 1.00 98.19 103 VAL A N 1
ATOM 796 C CA . VAL A 1 103 ? 2.083 0.843 -8.819 1.00 98.19 103 VAL A CA 1
ATOM 797 C C . VAL A 1 103 ? 2.967 0.203 -9.881 1.00 98.19 103 VAL A C 1
ATOM 799 O O . VAL A 1 103 ? 4.188 0.140 -9.725 1.00 98.19 103 VAL A O 1
ATOM 802 N N . GLY A 1 104 ? 2.353 -0.297 -10.951 1.00 96.75 104 GLY A N 1
ATOM 803 C CA . GLY A 1 104 ? 3.047 -0.926 -12.070 1.00 96.75 104 GLY A CA 1
ATOM 804 C C . GLY A 1 104 ? 3.756 0.076 -12.996 1.00 96.75 104 GLY A C 1
ATOM 805 O O . GLY A 1 104 ? 3.551 1.290 -12.897 1.00 96.75 104 GLY A O 1
ATOM 806 N N . PRO A 1 105 ? 4.580 -0.409 -13.946 1.00 95.00 105 PRO A N 1
ATOM 807 C CA . PRO A 1 105 ? 5.229 0.440 -14.954 1.00 95.00 105 PRO A CA 1
ATOM 808 C C . PRO A 1 105 ? 4.249 1.194 -15.869 1.00 95.00 105 PRO A C 1
ATOM 810 O O . PRO A 1 105 ? 4.598 2.234 -16.424 1.00 95.00 105 PRO A O 1
ATOM 813 N N . ASP A 1 106 ? 3.031 0.675 -16.017 1.00 94.56 106 ASP A N 1
ATOM 814 C CA . ASP A 1 106 ? 1.904 1.276 -16.737 1.00 94.56 106 ASP A CA 1
ATOM 815 C C . ASP A 1 106 ? 1.180 2.372 -15.936 1.00 94.56 106 ASP A C 1
ATOM 817 O O . ASP A 1 106 ? 0.247 2.980 -16.453 1.00 94.56 106 ASP A O 1
ATOM 821 N N . ARG A 1 107 ? 1.641 2.667 -14.710 1.00 94.94 107 ARG A N 1
ATOM 822 C CA . ARG A 1 107 ? 1.031 3.603 -13.750 1.00 94.94 107 ARG A CA 1
ATOM 823 C C . ARG A 1 107 ? -0.347 3.169 -13.244 1.00 94.94 107 ARG A C 1
ATOM 825 O O . ARG A 1 107 ? -1.032 3.971 -12.610 1.00 94.94 107 ARG A O 1
ATOM 832 N N . GLU A 1 108 ? -0.726 1.910 -13.444 1.00 96.69 108 GLU A N 1
ATOM 833 C CA . GLU A 1 108 ? -1.885 1.338 -12.769 1.00 96.69 108 GLU A CA 1
ATOM 834 C C . GLU A 1 108 ? -1.512 0.9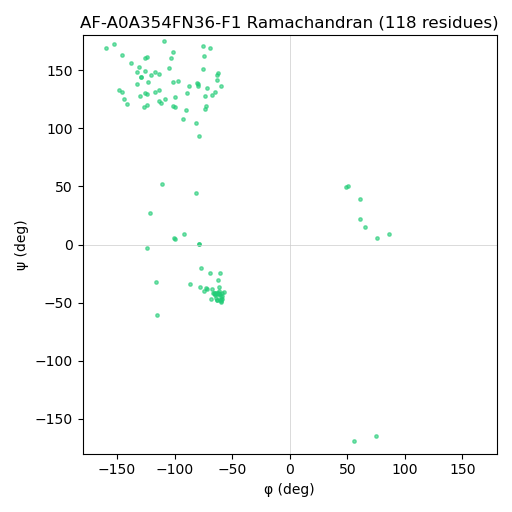46 -11.338 1.00 96.69 108 GLU A C 1
ATOM 836 O O . GLU A 1 108 ? -0.429 0.411 -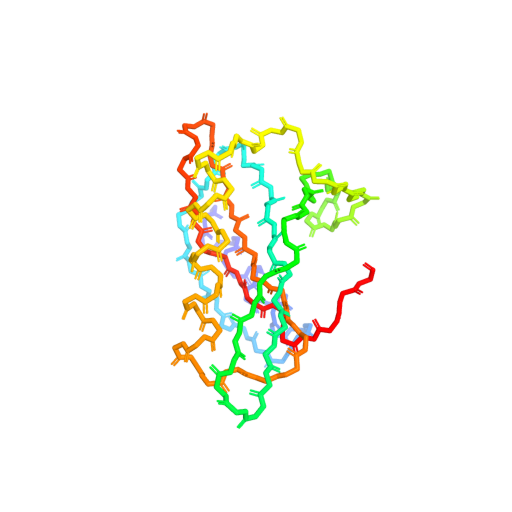11.080 1.00 96.69 108 GLU A O 1
ATOM 841 N N . PHE A 1 109 ? -2.394 1.262 -10.389 1.00 97.88 109 PHE A N 1
ATOM 842 C CA . PHE A 1 109 ? -2.161 1.027 -8.968 1.00 97.88 109 PHE A CA 1
ATOM 843 C C . PHE A 1 109 ? -3.116 -0.022 -8.405 1.00 97.88 109 PHE A C 1
ATOM 845 O O . PHE A 1 109 ? -4.280 -0.126 -8.793 1.00 97.88 109 PHE A O 1
ATOM 852 N N . HIS A 1 110 ? -2.615 -0.783 -7.440 1.00 97.94 110 HIS A N 1
ATOM 853 C CA . HIS A 1 110 ? -3.336 -1.849 -6.762 1.00 97.94 110 HIS A CA 1
ATOM 854 C C . HIS A 1 110 ? -3.196 -1.657 -5.255 1.00 97.94 110 HIS A C 1
ATOM 856 O O . HIS A 1 110 ? -2.082 -1.498 -4.762 1.00 97.94 110 HIS A O 1
ATOM 862 N N . PHE A 1 111 ? -4.317 -1.655 -4.529 1.00 97.94 111 PHE A N 1
ATOM 863 C CA . PHE A 1 111 ? -4.300 -1.672 -3.064 1.00 97.94 111 PHE A CA 1
ATOM 864 C C . PHE A 1 111 ? -3.581 -2.933 -2.572 1.00 97.94 111 PHE A C 1
ATOM 866 O O . PHE A 1 111 ? -3.820 -4.013 -3.111 1.00 97.94 111 PHE A O 1
ATOM 873 N N . MET A 1 112 ? -2.726 -2.778 -1.562 1.00 96.56 112 MET A N 1
ATOM 874 C CA . MET A 1 112 ? -1.978 -3.874 -0.953 1.00 96.56 112 MET A CA 1
ATOM 875 C C . MET A 1 112 ? -2.393 -4.071 0.504 1.00 96.56 112 MET A C 1
ATOM 877 O O . MET A 1 112 ? -2.919 -5.118 0.867 1.00 96.56 112 MET A O 1
ATOM 881 N N . GLU A 1 113 ? -2.208 -3.053 1.341 1.00 97.44 113 GLU A N 1
ATOM 882 C CA . GLU A 1 113 ? -2.574 -3.130 2.751 1.00 97.44 113 GLU A CA 1
ATOM 883 C C . GLU A 1 113 ? -2.912 -1.761 3.339 1.00 97.44 113 GLU A C 1
ATOM 885 O O . GLU A 1 113 ? -2.734 -0.715 2.713 1.00 97.44 113 GLU A O 1
ATOM 890 N N . MET A 1 114 ? -3.408 -1.769 4.575 1.00 98.25 114 MET A N 1
ATOM 891 C CA . MET A 1 114 ? -3.574 -0.564 5.372 1.00 98.25 114 MET A CA 1
ATOM 892 C C . MET A 1 114 ? -2.895 -0.749 6.725 1.00 98.25 114 MET A C 1
ATOM 894 O O . MET A 1 114 ? -3.302 -1.582 7.535 1.00 98.25 114 MET A O 1
ATOM 898 N N . ASN A 1 115 ? -1.901 0.088 7.000 1.00 98.31 115 ASN A N 1
ATOM 899 C CA . ASN A 1 115 ? -1.302 0.200 8.318 1.00 98.31 115 ASN A CA 1
ATOM 900 C C . ASN A 1 115 ? -2.182 1.108 9.183 1.00 98.31 115 ASN A C 1
ATOM 902 O O . ASN A 1 115 ? -2.176 2.331 9.037 1.00 98.31 115 ASN A O 1
ATOM 906 N N . THR A 1 116 ? -2.949 0.516 10.102 1.00 97.81 116 THR A N 1
ATOM 907 C CA . THR A 1 116 ? -3.889 1.231 10.984 1.00 97.81 116 THR A CA 1
ATOM 908 C C . THR A 1 116 ? -3.199 1.864 12.198 1.00 97.81 116 THR A C 1
ATOM 910 O O . THR A 1 116 ? -3.646 1.713 13.336 1.00 97.81 116 THR A O 1
ATOM 913 N N . ARG A 1 117 ? -2.061 2.511 11.959 1.00 97.88 117 ARG A N 1
ATOM 914 C CA . ARG A 1 117 ? -1.187 3.132 12.956 1.00 97.88 117 ARG A CA 1
ATOM 915 C C . ARG A 1 117 ? -0.293 4.169 12.280 1.00 97.88 117 ARG A C 1
ATOM 917 O O . ARG A 1 117 ? -0.149 4.175 11.058 1.00 97.88 117 ARG A O 1
ATOM 924 N N . LEU A 1 118 ? 0.389 4.972 13.092 1.00 96.81 118 LEU A N 1
ATOM 925 C CA . LEU A 1 118 ? 1.516 5.777 12.628 1.00 96.81 118 LEU A CA 1
ATOM 926 C C . LEU A 1 118 ? 2.662 4.870 12.123 1.00 96.81 118 LEU A C 1
ATOM 928 O O . LEU A 1 118 ? 2.880 3.766 12.645 1.00 96.81 118 LEU A O 1
ATOM 932 N N . GLN A 1 119 ? 3.376 5.334 11.099 1.00 95.94 119 GLN A N 1
ATOM 933 C CA . GLN A 1 119 ? 4.563 4.675 10.548 1.00 95.94 119 GLN A CA 1
ATOM 934 C C . GLN A 1 119 ? 5.864 5.343 11.032 1.00 95.94 119 GLN A C 1
ATOM 936 O O . GLN A 1 119 ? 5.813 6.397 11.666 1.00 95.94 119 GLN A O 1
ATOM 941 N N . VAL A 1 120 ? 6.988 4.644 10.824 1.00 92.69 120 VAL A N 1
ATOM 942 C CA . VAL A 1 120 ? 8.351 5.074 11.199 1.00 92.69 120 VAL A CA 1
ATOM 943 C C . VAL A 1 120 ? 8.817 6.261 10.364 1.00 92.69 120 VAL A C 1
ATOM 945 O O . VAL A 1 120 ? 8.346 6.369 9.211 1.00 92.69 120 VAL A O 1
#

Solvent-accessible surface area (backbone atoms only — not comparable to full-atom values): 6962 Å² total; per-residue (Å²): 110,68,70,58,50,52,52,49,52,27,52,48,29,32,72,77,71,73,46,43,80,80,88,89,76,86,87,70,69,82,49,41,34,39,32,26,38,36,44,22,43,96,83,76,50,61,45,64,74,56,46,35,30,40,55,48,54,60,94,91,35,77,75,49,74,44,72,68,43,88,85,58,46,72,72,54,46,55,53,54,43,50,50,39,35,49,52,39,60,75,70,68,44,61,50,49,28,33,36,31,27,41,27,35,86,87,69,52,73,40,85,71,51,67,47,88,38,80,79,134

Secondary structure (DSSP, 8-state):
-HHHHHHHHHHHHHHHHS-------PPPSS-EEEEEEEEE-TTS-EEEEEEEEEEEEETTEEEEEESS-SS--HHHHHHHHHHHHHHHHHTT--EEEEEEEEE-TTS-EEEEEEE-S---

Foldseek 3Di:
DVVVVLVVQLVVCCVPPVGSDDDDDDDFPPWWKKKWKWAAALVLDIATPWIKTQRPDDPPHGDDIDPPDPVQDPVLRVVVRVVVRVVCSVVVAHGIKMWIWIAHPVRDIDTDDIGSDDDD

Mean predicted aligned error: 2.87 Å

Radius of gyration: 15.98 Å; Cα contacts (8 Å, |Δi|>4): 200; chains: 1; bounding box: 33×41×32 Å

Nearest PDB structures (foldseek):
  8hwl-assembly1_E  TM=9.852E-01  e=2.769E-13  Homo sapiens
  3ouu-assembly1_A  TM=9.957E-01  e=1.667E-12  Campylobacter jejuni subsp. jejuni NCTC 11168 = ATCC 700819
  7ybu-assembly1_A  TM=7.965E-01  e=2.102E-12  Homo sapiens
  7kbl-assembly1_A  TM=8.212E-01  e=3.974E-12  Hydrogenobacter thermophilus
  7kc7-assembly1_B  TM=7.789E-01  e=6.785E-11  Hydrogenobacter thermophilus

Sequence (120 aa):
AFADALQAAQREGAAAFGDGRVLLERYVAHPRHIEVQILADQHGNTLHLFERECSLQRRQQKVWEEAPSVFVTDDLRERITAAAVAAGKAVGYTNAGTVEFLVGPDREFHFMEMNTRLQV

pLDDT: mean 97.11, std 1.87, range [85.56, 98.88]